Protein AF-A0A015Y7K6-F1 (afdb_monomer_lite)

Structure (mmCIF, N/CA/C/O backbone):
data_AF-A0A015Y7K6-F1
#
_entry.id   AF-A0A015Y7K6-F1
#
loop_
_atom_site.group_PDB
_atom_site.id
_atom_site.type_symbol
_atom_site.label_atom_id
_atom_site.label_alt_id
_atom_site.label_comp_id
_atom_site.label_asym_id
_atom_site.label_entity_id
_atom_site.label_seq_id
_atom_site.pdbx_PDB_ins_code
_atom_site.Cartn_x
_atom_site.Cartn_y
_atom_site.Cartn_z
_atom_site.occupancy
_atom_site.B_iso_or_equiv
_atom_site.auth_seq_id
_atom_site.auth_comp_id
_atom_site.auth_asym_id
_atom_site.auth_atom_id
_atom_site.pdbx_PDB_model_num
ATOM 1 N N . ASN A 1 1 ? -1.422 -25.145 -15.406 1.00 47.41 1 ASN A N 1
ATOM 2 C CA . ASN A 1 1 ? -0.799 -23.963 -14.767 1.00 47.41 1 ASN A CA 1
ATOM 3 C C . ASN A 1 1 ? -1.260 -23.882 -13.322 1.00 47.41 1 ASN A C 1
ATOM 5 O O . ASN A 1 1 ? -2.418 -23.578 -13.097 1.00 47.41 1 ASN A O 1
ATOM 9 N N . CYS A 1 2 ? -0.390 -24.210 -12.364 1.00 59.88 2 CYS A N 1
ATOM 10 C CA . CYS A 1 2 ? -0.716 -24.339 -10.933 1.00 59.88 2 CYS A CA 1
ATOM 11 C C . CYS A 1 2 ? -0.640 -22.994 -10.174 1.00 59.88 2 CYS A C 1
ATOM 13 O O . CYS A 1 2 ? -0.220 -22.936 -9.023 1.00 59.88 2 CYS A O 1
ATOM 15 N N . HIS A 1 3 ? -0.962 -21.888 -10.847 1.00 59.75 3 HIS A N 1
ATOM 16 C CA . HIS A 1 3 ? -0.914 -20.557 -10.246 1.00 59.75 3 HIS A CA 1
ATOM 17 C C . HIS A 1 3 ? -2.332 -20.104 -9.890 1.00 59.75 3 HIS A C 1
ATOM 19 O O . HIS A 1 3 ? -3.236 -20.309 -10.703 1.00 59.75 3 HIS A O 1
ATOM 25 N N . PRO A 1 4 ? -2.538 -19.492 -8.712 1.00 66.88 4 PRO A N 1
ATOM 26 C CA . PRO A 1 4 ? -3.830 -18.932 -8.349 1.00 66.88 4 PRO A CA 1
ATOM 27 C C . PRO A 1 4 ? -4.350 -17.961 -9.414 1.00 66.88 4 PRO A C 1
ATOM 29 O O . PRO A 1 4 ? -3.576 -17.189 -9.984 1.00 66.88 4 PRO A O 1
ATOM 32 N N . SER A 1 5 ? -5.662 -17.974 -9.657 1.00 74.31 5 SER A N 1
ATOM 33 C CA . SER A 1 5 ? -6.328 -17.186 -10.711 1.00 74.31 5 SER A CA 1
ATOM 34 C C . SER A 1 5 ? -6.130 -15.671 -10.588 1.00 74.31 5 SER A C 1
ATOM 36 O O . SER A 1 5 ? -6.309 -14.945 -11.561 1.00 74.31 5 SER A O 1
ATOM 38 N N . TYR A 1 6 ? -5.729 -15.193 -9.410 1.00 66.25 6 TYR A N 1
ATOM 39 C CA . TYR A 1 6 ? -5.467 -13.785 -9.123 1.00 66.25 6 TYR A CA 1
ATOM 40 C C . TYR A 1 6 ? -4.037 -13.326 -9.462 1.00 66.25 6 TYR A C 1
ATOM 42 O O . TYR A 1 6 ? -3.723 -12.146 -9.303 1.00 66.25 6 TYR A O 1
ATOM 50 N N . LEU A 1 7 ? -3.146 -14.219 -9.910 1.00 66.06 7 LEU A N 1
ATOM 51 C CA . LEU A 1 7 ? -1.798 -13.835 -10.331 1.00 66.06 7 LEU A CA 1
ATOM 52 C C . LEU A 1 7 ? -1.785 -13.396 -11.799 1.00 66.06 7 LEU A C 1
ATOM 54 O O . LEU A 1 7 ? -1.998 -14.193 -12.711 1.00 66.06 7 LEU A O 1
ATOM 58 N N . LEU A 1 8 ? -1.464 -12.121 -12.033 1.00 66.12 8 LEU A N 1
ATOM 59 C CA . LEU A 1 8 ? -1.233 -11.594 -13.377 1.00 66.12 8 LEU A CA 1
ATOM 60 C C . LEU A 1 8 ? 0.059 -12.193 -13.966 1.00 66.12 8 LEU A C 1
ATOM 62 O O . LEU A 1 8 ? 1.122 -12.067 -13.346 1.00 66.12 8 LEU A O 1
ATOM 66 N N . PRO A 1 9 ? 0.028 -12.778 -15.177 1.00 66.38 9 PRO A N 1
ATOM 67 C CA . PRO A 1 9 ? 1.216 -13.319 -15.833 1.00 66.38 9 PRO A CA 1
ATOM 68 C C . PRO A 1 9 ? 2.066 -12.179 -16.421 1.00 66.38 9 PRO A C 1
ATOM 70 O O . PRO A 1 9 ? 2.085 -11.936 -17.627 1.00 66.38 9 PRO A O 1
ATOM 73 N N . ILE A 1 10 ? 2.751 -11.430 -15.552 1.00 64.75 10 ILE A N 1
ATOM 74 C CA . ILE A 1 10 ? 3.614 -10.298 -15.942 1.00 64.75 10 ILE A CA 1
ATOM 75 C C . ILE A 1 10 ? 4.879 -10.806 -16.644 1.00 64.75 10 ILE A C 1
ATOM 77 O O . ILE A 1 10 ? 5.363 -10.202 -17.604 1.00 64.75 10 ILE A O 1
ATOM 81 N N . LEU A 1 11 ? 5.398 -11.940 -16.179 1.00 64.25 11 LEU A N 1
ATOM 82 C CA . LEU A 1 11 ? 6.404 -12.708 -16.891 1.00 64.25 11 LEU A CA 1
ATOM 83 C C . LEU A 1 11 ? 5.663 -13.504 -17.962 1.00 64.25 11 LEU A C 1
ATOM 85 O O . LEU A 1 11 ? 5.000 -14.496 -17.670 1.00 64.25 11 LEU A O 1
ATOM 89 N N . GLY A 1 12 ? 5.696 -12.999 -19.196 1.00 60.44 12 GLY A N 1
ATOM 90 C CA . GLY A 1 12 ? 5.118 -13.710 -20.331 1.00 60.44 12 GLY A CA 1
ATOM 91 C C . GLY A 1 12 ? 5.706 -15.117 -20.445 1.00 60.44 12 GLY A C 1
ATOM 92 O O . GLY A 1 12 ? 6.832 -15.363 -20.013 1.00 60.44 12 GLY A O 1
ATOM 93 N N . GLN A 1 13 ? 4.950 -16.029 -21.059 1.00 56.50 13 GLN A N 1
ATOM 94 C CA . GLN A 1 13 ? 5.464 -17.350 -21.418 1.00 56.50 13 GLN A CA 1
ATOM 95 C C . GLN A 1 13 ? 6.800 -17.214 -22.171 1.00 56.50 13 GLN A C 1
ATOM 97 O O . GLN A 1 13 ? 6.971 -16.240 -22.921 1.00 56.50 13 GLN A O 1
ATOM 102 N N . PRO A 1 14 ? 7.746 -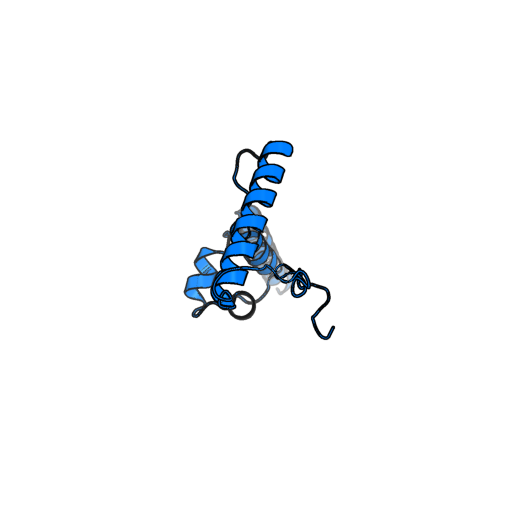18.152 -21.971 1.00 53.28 14 PRO A N 1
ATOM 103 C CA . PRO A 1 14 ? 9.064 -18.089 -22.588 1.00 53.28 14 PRO A CA 1
ATOM 104 C C . PRO A 1 14 ? 8.921 -17.816 -24.085 1.00 53.28 14 PRO A C 1
ATOM 106 O O . PRO A 1 14 ? 8.224 -18.526 -24.811 1.00 53.28 14 PRO A O 1
ATOM 109 N N . ARG A 1 15 ? 9.541 -16.726 -24.547 1.00 56.06 15 ARG A N 1
ATOM 110 C CA . ARG A 1 15 ? 9.480 -16.329 -25.953 1.00 56.06 15 ARG A CA 1
ATOM 111 C C . ARG A 1 15 ? 10.165 -17.413 -26.784 1.00 56.06 15 ARG A C 1
ATOM 113 O O . ARG A 1 15 ? 11.385 -17.501 -26.792 1.00 56.06 15 ARG A O 1
ATOM 120 N N . THR A 1 16 ? 9.390 -18.187 -27.537 1.00 51.03 16 THR A N 1
ATOM 121 C CA . THR A 1 16 ? 9.883 -19.248 -28.438 1.00 51.03 16 THR A CA 1
ATOM 122 C C . THR A 1 16 ? 10.684 -18.724 -29.636 1.00 51.03 16 THR A C 1
ATOM 124 O O . THR A 1 16 ? 11.269 -19.503 -30.386 1.00 51.03 16 THR A O 1
ATOM 127 N N . ARG A 1 17 ? 10.766 -17.400 -29.834 1.00 50.09 17 ARG A N 1
ATOM 128 C CA . ARG A 1 17 ? 11.601 -16.808 -30.885 1.00 50.09 17 ARG A CA 1
ATOM 129 C C . ARG A 1 17 ? 13.068 -16.825 -30.463 1.00 50.09 17 ARG A C 1
ATOM 131 O O . ARG A 1 17 ? 13.504 -15.959 -29.705 1.00 50.09 17 ARG A O 1
ATOM 138 N N . LYS A 1 18 ? 13.826 -17.781 -31.016 1.00 47.88 18 LYS A N 1
ATOM 139 C CA . LYS A 1 18 ? 15.296 -17.799 -31.017 1.00 47.88 18 LYS A CA 1
ATOM 140 C C . LYS A 1 18 ? 15.809 -16.454 -31.534 1.00 47.88 18 LYS A C 1
ATOM 142 O O . LYS A 1 18 ? 15.814 -16.188 -32.734 1.00 47.88 18 LYS A O 1
ATOM 147 N N . ARG A 1 19 ? 16.208 -15.572 -30.619 1.00 54.25 19 ARG A N 1
ATOM 148 C CA . ARG A 1 19 ? 16.899 -14.335 -30.967 1.00 54.25 19 ARG A CA 1
ATOM 149 C C . ARG A 1 19 ? 18.330 -14.736 -31.309 1.00 54.25 19 ARG A C 1
ATOM 151 O O . ARG A 1 19 ? 19.110 -15.065 -30.422 1.00 54.25 19 ARG A O 1
ATOM 158 N N . HIS A 1 20 ? 18.650 -14.799 -32.598 1.00 56.41 20 HIS A N 1
ATOM 159 C CA . HIS A 1 20 ? 20.034 -14.950 -33.028 1.00 56.41 20 HIS A CA 1
ATOM 160 C C . HIS A 1 20 ? 20.805 -13.712 -32.540 1.00 56.41 20 HIS A C 1
ATOM 162 O O . HIS A 1 20 ? 20.410 -12.587 -32.833 1.00 56.41 20 HIS A O 1
ATOM 168 N N . THR A 1 21 ? 21.888 -13.949 -31.794 1.00 54.91 21 THR A N 1
ATOM 169 C CA . THR A 1 21 ? 22.857 -13.006 -31.190 1.00 54.91 21 THR A CA 1
ATOM 170 C C . THR A 1 21 ? 22.695 -12.625 -29.698 1.00 54.91 21 THR A C 1
ATOM 172 O O . THR A 1 21 ? 21.697 -12.059 -29.264 1.00 54.91 21 THR A O 1
ATOM 175 N N . LYS A 1 22 ? 23.807 -12.892 -28.979 1.00 58.47 22 LYS A N 1
ATOM 176 C CA . LYS A 1 22 ? 24.336 -12.368 -27.697 1.00 58.47 22 LYS A CA 1
ATOM 177 C C . LYS A 1 22 ? 23.589 -12.705 -26.389 1.00 58.47 22 LYS A C 1
ATOM 179 O O . LYS A 1 22 ? 22.506 -12.205 -26.140 1.00 58.47 22 LYS A O 1
ATOM 184 N N . LYS A 1 23 ? 24.278 -13.508 -25.554 1.00 69.81 23 LYS A N 1
ATOM 185 C CA . LYS A 1 23 ? 24.110 -13.811 -24.110 1.00 69.81 23 LYS A CA 1
ATOM 186 C C . LYS A 1 23 ? 22.664 -13.830 -23.583 1.00 69.81 23 LYS A C 1
ATOM 188 O O . LYS A 1 23 ? 22.027 -12.790 -23.455 1.00 69.81 23 LYS A O 1
ATOM 193 N N . ALA A 1 24 ? 22.193 -15.015 -23.188 1.00 76.81 24 ALA A N 1
ATOM 194 C CA . ALA A 1 24 ? 20.915 -15.173 -22.496 1.00 76.81 24 ALA A CA 1
ATOM 195 C C . ALA A 1 24 ? 20.842 -14.253 -21.261 1.00 76.81 24 ALA A C 1
ATOM 197 O O . ALA A 1 24 ? 21.807 -14.147 -20.499 1.00 76.81 24 ALA A O 1
ATOM 198 N N . LEU A 1 25 ? 19.711 -13.563 -21.100 1.00 78.12 25 LEU A N 1
ATOM 199 C CA . LEU A 1 25 ? 19.449 -12.721 -19.936 1.00 78.12 25 LEU A CA 1
ATOM 200 C C . LEU A 1 25 ? 19.281 -13.598 -18.694 1.00 78.12 25 LEU A C 1
ATOM 202 O O . LEU A 1 25 ? 18.798 -14.726 -18.777 1.00 78.12 25 LEU A O 1
ATOM 206 N N . THR A 1 26 ? 19.649 -13.074 -17.528 1.00 85.81 26 THR A N 1
ATOM 207 C CA . THR A 1 26 ? 19.296 -13.733 -16.266 1.00 85.81 26 THR A CA 1
ATOM 208 C C . THR A 1 26 ? 17.793 -13.566 -15.993 1.00 85.81 26 THR A C 1
ATOM 210 O O . THR A 1 26 ? 17.209 -12.563 -16.421 1.00 85.81 26 THR A O 1
ATOM 213 N N . PRO A 1 27 ? 17.152 -14.465 -15.221 1.00 82.25 27 PRO A N 1
ATOM 214 C CA . PRO A 1 27 ? 15.737 -14.322 -14.856 1.00 82.25 27 PRO A CA 1
ATOM 215 C C . PRO A 1 27 ? 15.399 -12.957 -14.235 1.00 82.25 27 PRO A C 1
ATOM 217 O O . PRO A 1 27 ? 14.361 -12.361 -14.520 1.00 82.25 27 PRO A O 1
ATOM 220 N N . TYR A 1 28 ? 16.320 -12.403 -13.439 1.00 82.25 28 TYR A N 1
ATOM 221 C CA . TYR A 1 28 ? 16.180 -11.064 -12.870 1.00 82.25 28 TYR A CA 1
ATOM 222 C C . TYR A 1 28 ? 16.140 -9.968 -13.947 1.00 82.25 28 TYR A C 1
ATOM 224 O O . TYR A 1 28 ? 15.320 -9.052 -13.875 1.00 82.25 28 TYR A O 1
ATOM 232 N N . GLN A 1 29 ? 16.986 -10.057 -14.975 1.00 84.88 29 GLN A N 1
ATOM 233 C CA . GLN A 1 29 ? 17.001 -9.091 -16.077 1.00 84.88 29 GLN A CA 1
ATOM 234 C C . GLN A 1 29 ? 15.731 -9.173 -16.934 1.00 84.88 29 GLN A C 1
ATOM 236 O O . GLN A 1 29 ? 15.206 -8.135 -17.351 1.00 84.88 29 GLN A O 1
ATOM 241 N N . GLU A 1 30 ? 15.214 -10.380 -17.171 1.00 83.31 30 GLU A N 1
ATOM 242 C CA . GLU A 1 30 ? 13.938 -10.583 -17.866 1.00 83.31 30 GLU A CA 1
ATOM 243 C C . GLU A 1 30 ? 12.773 -9.968 -17.086 1.00 83.31 30 GLU A C 1
ATOM 245 O O . GLU A 1 30 ? 11.980 -9.211 -17.656 1.00 83.31 30 GLU A O 1
ATOM 250 N N . TYR A 1 31 ? 12.729 -10.197 -15.770 1.00 84.56 31 TYR A N 1
ATOM 251 C CA . TYR A 1 31 ? 11.763 -9.562 -14.876 1.00 84.56 31 TYR A CA 1
ATOM 252 C C . TYR A 1 31 ? 11.840 -8.035 -14.930 1.00 84.56 31 TYR A C 1
ATOM 254 O O . TYR A 1 31 ? 10.828 -7.373 -15.160 1.00 84.56 31 TYR A O 1
ATOM 262 N N . GLN A 1 32 ? 13.037 -7.458 -14.806 1.00 87.56 32 GLN A N 1
ATOM 263 C CA . GLN A 1 32 ? 13.232 -6.006 -14.879 1.00 87.56 32 GLN A CA 1
ATOM 264 C C . GLN A 1 32 ? 12.793 -5.428 -16.233 1.00 87.56 32 GLN A C 1
ATOM 266 O O . GLN A 1 32 ? 12.277 -4.310 -16.317 1.00 87.56 32 GLN A O 1
ATOM 271 N N . TYR A 1 33 ? 12.985 -6.166 -17.328 1.00 86.00 33 TYR A N 1
ATOM 272 C CA . TYR A 1 33 ? 12.493 -5.759 -18.642 1.00 86.00 33 TYR A CA 1
ATOM 273 C C . TYR A 1 33 ? 10.960 -5.800 -18.723 1.00 86.00 33 TYR A C 1
ATOM 275 O O . TYR A 1 33 ? 10.345 -4.826 -19.172 1.00 86.00 33 TYR A O 1
ATOM 283 N N . ALA A 1 34 ? 10.339 -6.884 -18.256 1.00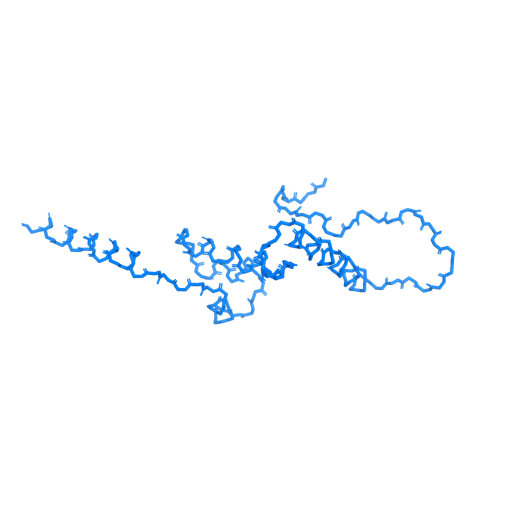 87.31 34 ALA A N 1
ATOM 284 C CA . ALA A 1 34 ? 8.885 -7.026 -18.214 1.00 87.31 34 ALA A CA 1
ATOM 285 C C . ALA A 1 34 ? 8.232 -5.937 -17.347 1.00 87.31 34 ALA A C 1
ATOM 287 O O . ALA A 1 34 ? 7.312 -5.258 -17.806 1.00 87.31 34 ALA A O 1
ATOM 288 N N . LEU A 1 35 ? 8.774 -5.694 -16.151 1.00 89.38 35 LEU A N 1
ATOM 289 C CA . LEU A 1 35 ? 8.312 -4.669 -15.217 1.00 89.38 35 LEU A CA 1
ATOM 290 C C . LEU A 1 35 ? 8.372 -3.262 -15.825 1.00 89.38 35 LEU A C 1
ATOM 292 O O . LEU A 1 35 ? 7.400 -2.511 -15.749 1.00 89.38 35 LEU A O 1
ATOM 296 N N . ARG A 1 36 ? 9.484 -2.903 -16.482 1.00 90.88 36 ARG A N 1
ATOM 297 C CA . ARG A 1 36 ? 9.611 -1.603 -17.164 1.00 90.88 36 ARG A CA 1
ATOM 298 C C . ARG A 1 36 ? 8.570 -1.434 -18.263 1.00 90.88 36 ARG A C 1
ATOM 300 O O . ARG A 1 36 ? 8.003 -0.354 -18.411 1.00 90.88 36 ARG A O 1
ATOM 307 N N . ASN A 1 37 ? 8.305 -2.485 -19.033 1.00 90.25 37 ASN A N 1
ATOM 308 C CA . ASN A 1 37 ? 7.291 -2.434 -20.082 1.00 90.25 37 ASN A CA 1
ATOM 309 C C . ASN A 1 37 ? 5.874 -2.332 -19.516 1.00 90.25 37 ASN A C 1
ATOM 311 O O . ASN A 1 37 ? 5.072 -1.578 -20.063 1.00 90.25 37 ASN A O 1
ATOM 315 N N . LEU A 1 38 ? 5.579 -3.039 -18.422 1.00 90.69 38 LEU A N 1
ATOM 316 C CA . LEU A 1 38 ? 4.314 -2.907 -17.704 1.00 90.69 38 LEU A CA 1
ATOM 317 C C . LEU A 1 38 ? 4.113 -1.465 -17.223 1.00 90.69 38 LEU A C 1
ATOM 319 O O . LEU A 1 38 ? 3.104 -0.854 -17.556 1.00 90.69 38 LEU A O 1
ATOM 323 N N . ASN A 1 39 ? 5.100 -0.889 -16.533 1.00 93.94 39 ASN A N 1
ATOM 324 C CA . ASN A 1 39 ? 5.009 0.480 -16.021 1.00 93.94 39 ASN A CA 1
ATOM 325 C C . ASN A 1 39 ? 4.850 1.519 -17.141 1.00 93.94 39 ASN A C 1
ATOM 327 O O . ASN A 1 39 ? 4.062 2.444 -16.999 1.00 93.94 39 ASN A O 1
ATOM 331 N N . ARG A 1 40 ? 5.513 1.343 -18.293 1.00 93.94 40 ARG A N 1
ATOM 332 C CA . ARG A 1 40 ? 5.297 2.218 -19.464 1.00 93.94 40 ARG A CA 1
ATOM 333 C C . ARG A 1 40 ? 3.873 2.146 -20.008 1.00 93.94 40 ARG A C 1
ATOM 335 O O . ARG A 1 40 ? 3.357 3.149 -20.484 1.00 93.94 40 ARG A O 1
ATOM 342 N N . ARG A 1 41 ? 3.257 0.961 -19.998 1.00 93.50 41 ARG A N 1
ATOM 343 C CA . ARG A 1 41 ? 1.866 0.788 -20.441 1.00 93.50 41 ARG A CA 1
ATOM 344 C C . ARG A 1 41 ? 0.895 1.413 -19.445 1.00 93.50 41 ARG A C 1
ATOM 346 O O . ARG A 1 41 ? -0.022 2.096 -19.872 1.00 93.50 41 ARG A O 1
ATOM 353 N N . LEU A 1 42 ? 1.131 1.221 -18.148 1.00 94.12 42 LEU A N 1
ATOM 354 C CA . LEU A 1 42 ? 0.344 1.847 -17.086 1.00 94.12 42 LEU A CA 1
ATOM 355 C C . LEU A 1 42 ? 0.410 3.376 -17.151 1.00 94.12 42 LEU A C 1
ATOM 357 O O . LEU A 1 42 ? -0.625 4.027 -17.066 1.00 94.12 42 LEU A O 1
ATOM 361 N N . GLU A 1 43 ? 1.589 3.947 -17.396 1.00 95.38 43 GLU A N 1
ATOM 362 C CA . GLU A 1 43 ? 1.735 5.395 -17.577 1.00 95.38 43 GLU A CA 1
ATOM 363 C C . GLU A 1 43 ? 0.865 5.917 -18.731 1.00 95.38 43 GLU A C 1
ATOM 365 O O . GLU A 1 43 ? 0.175 6.918 -18.570 1.00 95.38 43 GLU A O 1
ATOM 370 N N . ARG A 1 44 ? 0.834 5.209 -19.872 1.00 95.94 44 ARG A N 1
ATOM 371 C CA . ARG A 1 44 ? -0.037 5.573 -21.005 1.00 95.94 44 ARG A CA 1
ATOM 372 C C . ARG A 1 44 ? -1.508 5.557 -20.612 1.00 95.94 44 ARG A C 1
ATOM 374 O O . ARG A 1 44 ? -2.191 6.539 -20.852 1.00 95.94 44 ARG A O 1
ATOM 381 N N . VAL A 1 45 ? -1.955 4.505 -19.923 1.00 95.62 45 VAL A N 1
ATOM 382 C CA . VAL A 1 45 ? -3.332 4.424 -19.407 1.00 95.62 45 VAL A CA 1
ATOM 383 C C . VAL A 1 45 ? -3.656 5.622 -18.513 1.00 95.62 45 VAL A C 1
ATOM 385 O O . VAL A 1 45 ? -4.741 6.185 -18.611 1.00 95.62 45 VAL A O 1
ATOM 388 N N . SER A 1 46 ? -2.715 6.044 -17.666 1.00 96.44 46 SER A N 1
ATOM 389 C CA . SER A 1 46 ? -2.916 7.209 -16.802 1.00 96.44 46 SER A CA 1
ATOM 390 C C . SER A 1 46 ? -3.128 8.509 -17.584 1.00 96.44 46 SER A C 1
ATOM 392 O O . SER A 1 46 ? -3.983 9.321 -17.225 1.00 96.44 46 SER A O 1
ATOM 394 N N . VAL A 1 47 ? -2.357 8.693 -18.661 1.00 96.50 47 VAL A N 1
ATOM 395 C CA . VAL A 1 47 ? -2.470 9.843 -19.570 1.00 96.50 47 VAL A CA 1
ATOM 396 C C . VAL A 1 47 ? -3.792 9.799 -20.331 1.00 96.50 47 VAL A C 1
ATOM 398 O O . VAL A 1 47 ? -4.513 10.796 -20.345 1.00 96.50 47 VAL A O 1
ATOM 401 N N . ASP A 1 48 ? -4.135 8.644 -20.899 1.00 97.25 48 ASP A N 1
ATOM 402 C CA . ASP A 1 48 ? -5.355 8.450 -21.689 1.00 97.25 48 ASP A CA 1
ATOM 403 C C . ASP A 1 48 ? -6.613 8.734 -20.850 1.00 97.25 48 ASP A C 1
ATOM 405 O O . ASP A 1 48 ? -7.554 9.372 -21.321 1.00 97.25 48 ASP A O 1
ATOM 409 N N . LEU A 1 49 ? -6.599 8.328 -19.576 1.00 96.94 49 LEU A N 1
ATOM 410 C CA . LEU A 1 49 ? -7.685 8.559 -18.618 1.00 96.94 49 LEU A CA 1
ATOM 411 C C . LEU A 1 49 ? -7.600 9.908 -17.884 1.00 96.94 49 LEU A C 1
ATOM 413 O O . LEU A 1 49 ? -8.466 10.203 -17.063 1.00 96.94 49 LEU A O 1
ATOM 417 N N . ARG A 1 50 ? -6.578 10.731 -18.157 1.00 96.19 50 ARG A N 1
ATOM 418 C CA . ARG A 1 50 ? -6.367 12.058 -17.545 1.00 96.19 50 ARG A CA 1
ATOM 419 C C . ARG A 1 50 ? -6.399 12.050 -16.011 1.00 96.19 50 ARG A C 1
ATOM 421 O O . ARG A 1 50 ? -6.931 12.966 -15.390 1.00 96.19 50 ARG A O 1
ATOM 428 N N . LEU A 1 51 ? -5.789 11.043 -15.385 1.00 93.06 51 LEU A N 1
ATOM 429 C CA . LEU A 1 51 ? -5.858 10.858 -13.927 1.00 93.06 51 LEU A CA 1
ATOM 430 C C . LEU A 1 51 ? -5.048 11.886 -13.116 1.00 93.06 51 LEU A C 1
ATOM 432 O O . LEU A 1 51 ? -5.132 11.898 -11.892 1.00 93.06 51 LEU A O 1
ATOM 436 N N . GLY A 1 52 ? -4.215 12.709 -13.762 1.00 91.25 52 GLY A N 1
ATOM 437 C CA . GLY A 1 52 ? -3.380 13.717 -13.091 1.00 91.25 52 GLY A CA 1
ATOM 438 C C . GLY A 1 52 ? -2.215 13.150 -12.264 1.00 91.25 52 GLY A C 1
ATOM 439 O O . GLY A 1 52 ? -1.454 13.911 -11.677 1.00 91.25 52 GLY A O 1
ATOM 440 N N . GLY A 1 53 ? -2.043 11.825 -12.238 1.00 89.31 53 GLY A N 1
ATOM 441 C CA . GLY A 1 53 ? -0.957 11.125 -11.550 1.00 89.31 53 GLY A CA 1
ATOM 442 C C . GLY A 1 53 ? -0.317 10.046 -12.421 1.00 89.31 53 GLY A C 1
ATOM 443 O O . GLY A 1 53 ? -0.749 9.804 -13.545 1.00 89.31 53 GLY A O 1
ATOM 444 N N . ARG A 1 54 ? 0.721 9.378 -11.911 1.00 91.69 54 ARG A N 1
ATOM 445 C CA . ARG A 1 54 ? 1.372 8.250 -12.596 1.00 91.69 54 ARG A CA 1
ATOM 446 C C . ARG A 1 54 ? 0.815 6.916 -12.116 1.00 91.69 54 ARG A C 1
ATOM 448 O O . ARG A 1 54 ? 0.728 6.679 -10.909 1.00 91.69 54 ARG A O 1
ATOM 455 N N . LEU A 1 55 ? 0.511 6.018 -13.050 1.00 94.81 55 LEU A N 1
ATOM 456 C CA . LEU A 1 55 ? 0.182 4.630 -12.730 1.00 94.81 55 LEU A CA 1
ATOM 457 C C . LEU A 1 55 ? 1.411 3.743 -12.911 1.00 94.81 55 LEU A C 1
ATOM 459 O O . LEU A 1 55 ? 2.102 3.776 -13.927 1.00 94.81 55 LEU A O 1
ATOM 463 N N . SER A 1 56 ? 1.659 2.895 -11.921 1.00 94.25 56 SER A N 1
ATOM 464 C CA . SER A 1 56 ? 2.717 1.891 -11.962 1.00 94.25 56 SER A CA 1
ATOM 465 C C . SER A 1 56 ? 2.307 0.645 -11.183 1.00 94.25 56 SER A C 1
ATOM 467 O O . SER A 1 56 ? 1.297 0.634 -10.473 1.00 94.25 56 SER A O 1
ATOM 469 N N . SER A 1 57 ? 3.124 -0.404 -11.255 1.00 91.25 57 SER A N 1
ATOM 470 C CA . SER A 1 57 ? 2.979 -1.568 -10.377 1.00 91.25 57 SER A CA 1
ATOM 471 C C . SER A 1 57 ? 3.042 -1.201 -8.889 1.00 91.25 57 SER A C 1
ATOM 473 O O . SER A 1 57 ? 2.450 -1.891 -8.061 1.00 91.25 57 SER A O 1
ATOM 475 N N . TYR A 1 58 ? 3.715 -0.099 -8.540 1.00 90.31 58 TYR A N 1
ATOM 476 C CA . TYR A 1 58 ? 3.766 0.410 -7.174 1.00 90.31 58 TYR A CA 1
ATOM 477 C C . TYR A 1 58 ? 2.424 1.012 -6.744 1.00 90.31 58 TYR A C 1
ATOM 479 O O . TYR A 1 58 ? 1.992 0.774 -5.621 1.00 90.31 58 TYR A O 1
ATOM 487 N N . THR A 1 59 ? 1.719 1.699 -7.650 1.00 91.88 59 THR A N 1
ATOM 488 C CA . THR A 1 59 ? 0.357 2.197 -7.403 1.00 91.88 59 THR A CA 1
ATOM 489 C C . THR A 1 59 ? -0.574 1.039 -7.055 1.00 91.88 59 THR A C 1
ATOM 491 O O . THR A 1 59 ? -1.212 1.068 -6.011 1.00 91.88 59 THR A O 1
ATOM 494 N N . ALA A 1 60 ? -0.571 -0.028 -7.862 1.00 90.44 60 ALA A N 1
ATOM 495 C CA . ALA A 1 60 ? -1.380 -1.219 -7.595 1.00 90.44 60 ALA A CA 1
ATOM 496 C C . ALA A 1 60 ? -1.032 -1.879 -6.248 1.00 90.44 60 ALA A C 1
ATOM 498 O O . ALA A 1 60 ? -1.934 -2.274 -5.510 1.00 90.44 60 ALA A O 1
ATOM 499 N N . ARG A 1 61 ? 0.263 -1.955 -5.896 1.00 90.75 61 ARG A N 1
ATOM 500 C CA . ARG A 1 61 ? 0.719 -2.463 -4.591 1.00 90.75 61 ARG A CA 1
ATOM 501 C C . ARG A 1 61 ? 0.147 -1.643 -3.429 1.00 90.75 61 ARG A C 1
ATOM 503 O O . ARG A 1 61 ? -0.382 -2.226 -2.487 1.00 90.75 61 ARG A O 1
ATOM 510 N N . HIS A 1 62 ? 0.242 -0.314 -3.502 1.00 90.62 62 HIS A N 1
ATOM 511 C CA . HIS A 1 62 ? -0.310 0.597 -2.489 1.00 90.62 62 HIS A CA 1
ATOM 512 C C . HIS A 1 62 ? -1.829 0.484 -2.381 1.00 90.62 62 HIS A C 1
ATOM 514 O O . HIS A 1 62 ? -2.362 0.352 -1.281 1.00 90.62 62 HIS A O 1
ATOM 520 N N . THR A 1 63 ? -2.524 0.459 -3.519 1.00 90.94 63 THR A N 1
ATOM 521 C CA . THR A 1 63 ? -3.979 0.290 -3.567 1.00 90.94 63 THR A CA 1
ATOM 522 C C . THR A 1 63 ? -4.411 -1.019 -2.913 1.00 90.94 63 THR A C 1
ATOM 524 O O . THR A 1 63 ? -5.318 -1.001 -2.087 1.00 90.94 63 THR A O 1
ATOM 527 N N . TRP A 1 64 ? -3.747 -2.138 -3.215 1.00 93.31 64 TRP A N 1
ATOM 528 C CA . TRP A 1 64 ? -4.061 -3.426 -2.591 1.00 93.31 64 TRP A CA 1
ATOM 529 C C . TRP A 1 64 ? -3.860 -3.395 -1.071 1.00 93.31 64 TRP A C 1
ATOM 531 O O . TRP A 1 64 ? -4.748 -3.819 -0.336 1.00 93.31 64 TRP A O 1
ATOM 541 N N . ALA A 1 65 ? -2.736 -2.844 -0.596 1.00 92.31 65 ALA A N 1
ATOM 542 C CA . ALA A 1 65 ? -2.438 -2.748 0.834 1.00 92.31 65 ALA A CA 1
ATOM 543 C C . ALA A 1 65 ? -3.477 -1.899 1.581 1.00 92.31 65 ALA A C 1
ATOM 545 O O . ALA A 1 65 ? -3.996 -2.314 2.615 1.00 92.31 65 ALA A O 1
ATOM 546 N N . THR A 1 66 ? -3.821 -0.740 1.013 1.00 90.00 66 THR A N 1
ATOM 547 C CA . THR A 1 66 ? -4.839 0.160 1.564 1.00 90.00 66 THR A CA 1
ATOM 548 C C . THR A 1 66 ? -6.211 -0.514 1.591 1.00 90.00 66 THR A C 1
ATOM 550 O O . THR A 1 66 ? -6.859 -0.522 2.632 1.00 90.00 66 THR A O 1
ATOM 553 N N . ILE A 1 67 ? -6.650 -1.135 0.489 1.00 91.62 67 ILE A N 1
ATOM 554 C CA . ILE A 1 67 ? -7.946 -1.829 0.444 1.00 91.62 67 ILE A CA 1
ATOM 555 C C . ILE A 1 67 ? -7.991 -2.958 1.476 1.00 91.62 67 ILE A C 1
ATOM 557 O O . ILE A 1 67 ? -8.955 -3.033 2.229 1.00 91.62 67 ILE A O 1
ATOM 561 N N . ALA A 1 68 ? -6.956 -3.800 1.556 1.00 92.44 68 ALA A N 1
ATOM 562 C CA . ALA A 1 68 ? -6.907 -4.889 2.532 1.00 92.44 68 ALA A CA 1
ATOM 563 C C . ALA A 1 68 ? -7.019 -4.365 3.973 1.00 92.44 68 ALA A C 1
ATOM 565 O O . ALA A 1 68 ? -7.759 -4.923 4.782 1.00 92.44 68 ALA A O 1
ATOM 566 N N . PHE A 1 69 ? -6.346 -3.255 4.279 1.00 91.81 69 PHE A N 1
ATOM 567 C CA . PHE A 1 69 ? -6.420 -2.623 5.593 1.00 91.81 69 PHE A CA 1
ATOM 568 C C . PHE A 1 69 ? -7.814 -2.070 5.916 1.00 91.81 69 PHE A C 1
ATOM 570 O O . PHE A 1 69 ? -8.324 -2.317 7.005 1.00 91.81 69 PHE A O 1
ATOM 577 N N . HIS A 1 70 ? -8.476 -1.412 4.959 1.00 88.25 70 HIS A N 1
ATOM 578 C CA . HIS A 1 70 ? -9.867 -0.963 5.122 1.00 88.25 70 HIS A CA 1
ATOM 579 C C . HIS A 1 70 ? -10.887 -2.113 5.162 1.00 88.25 70 HIS A C 1
ATOM 581 O O . HIS A 1 70 ? -12.007 -1.916 5.619 1.00 88.25 70 HIS A O 1
ATOM 587 N N . GLN A 1 71 ? -10.519 -3.313 4.707 1.00 90.06 71 GLN A N 1
ATOM 588 C CA . GLN A 1 71 ? -11.290 -4.548 4.904 1.00 90.06 71 GLN A CA 1
ATOM 589 C C . GLN A 1 71 ? -10.940 -5.246 6.229 1.00 90.06 71 GLN A C 1
ATOM 591 O O . GLN A 1 71 ? -11.151 -6.447 6.365 1.00 90.06 71 GLN A O 1
ATOM 596 N N . GLU A 1 72 ? -10.349 -4.516 7.181 1.00 89.12 72 GLU A N 1
ATOM 597 C CA . GLU A 1 72 ? -9.984 -5.005 8.517 1.00 89.12 72 GLU A CA 1
ATOM 598 C C . GLU A 1 72 ? -9.031 -6.222 8.479 1.00 89.12 72 GLU A C 1
ATOM 600 O O . GLU A 1 72 ? -8.933 -7.000 9.429 1.00 89.12 72 GLU A O 1
ATOM 605 N N . THR A 1 73 ? -8.277 -6.394 7.382 1.00 92.81 73 THR A N 1
ATOM 606 C CA . THR A 1 73 ? -7.299 -7.484 7.268 1.00 92.81 73 THR A CA 1
ATOM 607 C C . THR A 1 73 ? -6.128 -7.225 8.221 1.00 92.81 73 THR A C 1
ATOM 609 O O . THR A 1 73 ? -5.542 -6.139 8.179 1.00 92.81 73 THR A O 1
ATOM 612 N N . PRO A 1 74 ? -5.698 -8.213 9.034 1.00 94.12 74 PRO A N 1
ATOM 613 C CA . PRO A 1 74 ? -4.578 -8.026 9.949 1.00 94.12 74 PRO A CA 1
ATOM 614 C C . PRO A 1 74 ? -3.305 -7.579 9.223 1.00 94.12 74 PRO A C 1
ATOM 616 O O . PRO A 1 74 ? -2.887 -8.200 8.242 1.00 94.12 74 PRO A O 1
ATOM 619 N N . VAL A 1 75 ? -2.623 -6.555 9.746 1.00 92.38 75 VAL A N 1
ATOM 620 C CA . VAL A 1 75 ? -1.427 -5.976 9.100 1.00 92.38 75 VAL A CA 1
ATOM 621 C C . VAL A 1 75 ? -0.327 -7.022 8.877 1.00 92.38 75 VAL A C 1
ATOM 623 O O . VAL A 1 75 ? 0.359 -6.992 7.858 1.00 92.38 75 VAL A O 1
ATOM 626 N N . GLY A 1 76 ? -0.200 -8.017 9.761 1.00 93.25 76 GLY A N 1
ATOM 627 C CA . GLY A 1 76 ? 0.728 -9.139 9.572 1.00 93.25 76 GLY A CA 1
ATOM 628 C C . GLY A 1 76 ? 0.412 -10.014 8.347 1.00 93.25 76 GLY A C 1
ATOM 629 O O . GLY A 1 76 ? 1.328 -10.531 7.704 1.00 93.25 76 GLY A O 1
ATOM 630 N N . VAL A 1 77 ? -0.864 -10.162 7.979 1.00 94.25 77 VAL A N 1
ATOM 631 C CA . VAL A 1 77 ? -1.284 -10.862 6.751 1.00 94.25 77 VAL A CA 1
ATOM 632 C C . VAL A 1 77 ? -0.944 -10.018 5.526 1.00 94.25 77 VAL A C 1
ATOM 634 O O . VAL A 1 77 ? -0.336 -10.535 4.590 1.00 94.25 77 VAL A O 1
ATOM 637 N N . ILE A 1 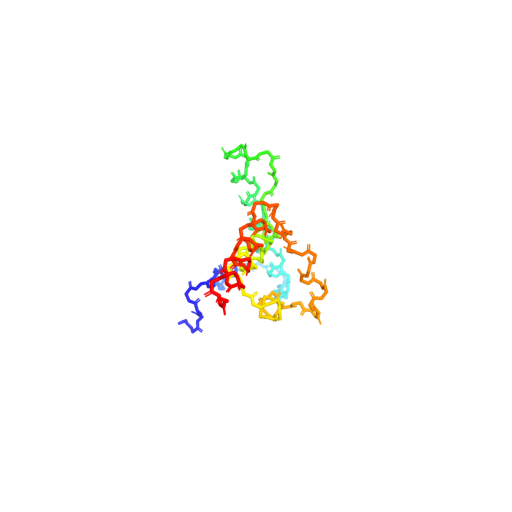78 ? -1.243 -8.716 5.567 1.00 94.00 78 ILE A N 1
ATOM 638 C CA . ILE A 1 78 ? -0.893 -7.765 4.499 1.00 94.00 78 ILE A CA 1
ATOM 639 C C . ILE A 1 78 ? 0.627 -7.765 4.272 1.00 94.00 78 ILE A C 1
ATOM 641 O O . ILE A 1 78 ? 1.088 -7.919 3.143 1.00 94.00 78 ILE A O 1
ATOM 645 N N . SER A 1 79 ? 1.416 -7.693 5.348 1.00 93.19 79 SER A N 1
ATOM 646 C CA . SER A 1 79 ? 2.882 -7.703 5.303 1.00 93.19 79 SER A CA 1
ATOM 647 C C . SER A 1 79 ? 3.438 -8.957 4.635 1.00 93.19 79 SER A C 1
ATOM 649 O O . SER A 1 79 ? 4.320 -8.858 3.779 1.00 93.19 79 SER A O 1
ATOM 651 N N . ARG A 1 80 ? 2.906 -10.136 4.985 1.00 92.62 80 ARG A N 1
ATOM 652 C CA . ARG A 1 80 ? 3.295 -11.399 4.341 1.00 92.62 80 ARG A CA 1
ATOM 653 C C . ARG A 1 80 ? 2.871 -11.446 2.875 1.00 92.62 80 ARG A C 1
ATOM 655 O O . ARG A 1 80 ? 3.667 -11.870 2.044 1.00 92.62 80 ARG A O 1
ATOM 662 N N . GLY A 1 81 ? 1.670 -10.967 2.545 1.00 90.50 81 GLY A N 1
ATOM 663 C CA . GLY A 1 81 ? 1.177 -10.898 1.165 1.00 90.50 81 GLY A CA 1
ATOM 664 C C . GLY A 1 81 ? 2.025 -10.001 0.257 1.00 90.50 81 GLY A C 1
ATOM 665 O O . GLY A 1 81 ? 2.210 -10.311 -0.918 1.00 90.50 81 GLY A O 1
ATOM 666 N N . LEU A 1 82 ? 2.597 -8.925 0.804 1.00 90.88 82 LEU A N 1
ATOM 667 C CA . LEU A 1 82 ? 3.492 -8.016 0.079 1.00 90.88 82 LEU A CA 1
ATOM 668 C C . LEU A 1 82 ? 4.955 -8.480 0.041 1.00 90.88 82 LEU A C 1
ATOM 670 O O . LEU A 1 82 ? 5.747 -7.911 -0.713 1.00 90.88 82 LEU A O 1
ATOM 674 N N . GLY A 1 83 ? 5.318 -9.489 0.838 1.00 90.50 83 GLY A N 1
ATOM 675 C CA . GLY A 1 83 ? 6.700 -9.943 0.991 1.00 90.50 83 GLY A CA 1
ATOM 676 C C . GLY A 1 83 ? 7.587 -8.939 1.734 1.00 90.50 83 GLY A C 1
ATOM 677 O O . GLY A 1 83 ? 8.787 -8.870 1.474 1.00 90.50 83 GLY A O 1
ATOM 678 N N . HIS A 1 84 ? 7.014 -8.124 2.623 1.00 93.44 84 HIS A N 1
ATOM 679 C CA . HIS A 1 84 ? 7.781 -7.175 3.427 1.00 93.44 84 HIS A CA 1
ATOM 680 C C . HIS A 1 84 ? 8.497 -7.876 4.584 1.00 93.44 84 HIS A C 1
ATOM 682 O O . HIS A 1 84 ? 7.930 -8.738 5.255 1.00 93.44 84 HIS A O 1
ATOM 688 N N . SER A 1 85 ? 9.733 -7.452 4.853 1.00 88.94 85 SER A N 1
ATOM 689 C CA . SER A 1 85 ? 10.571 -7.984 5.934 1.00 88.94 85 SER A CA 1
ATOM 690 C C . SER A 1 85 ? 10.091 -7.596 7.335 1.00 88.94 85 SER A C 1
ATOM 692 O O . SER A 1 85 ? 10.501 -8.214 8.312 1.00 88.94 85 SER A O 1
ATOM 694 N N . SER A 1 86 ? 9.229 -6.580 7.453 1.00 88.94 86 SER A N 1
ATOM 695 C CA . SER A 1 86 ? 8.607 -6.200 8.720 1.00 88.94 86 SER A CA 1
ATOM 696 C C . SER A 1 86 ? 7.234 -5.557 8.527 1.00 88.94 86 SER A C 1
ATOM 698 O O . SER A 1 86 ? 6.946 -4.934 7.501 1.00 88.94 86 SER A O 1
ATOM 700 N N . VAL A 1 87 ? 6.412 -5.649 9.575 1.00 88.25 87 VAL A N 1
ATOM 701 C CA . VAL A 1 87 ? 5.118 -4.956 9.683 1.00 88.25 87 VAL A CA 1
ATOM 702 C C . VAL A 1 87 ? 5.295 -3.443 9.540 1.00 88.25 87 VAL A C 1
ATOM 704 O O . VAL A 1 87 ? 4.521 -2.809 8.833 1.00 88.25 87 VAL A O 1
ATOM 707 N N 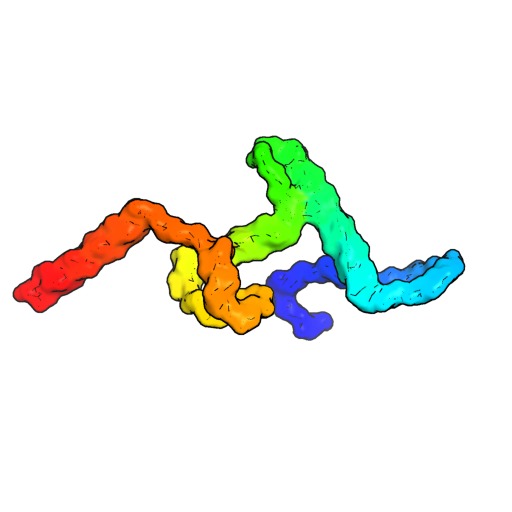. LYS A 1 88 ? 6.377 -2.887 10.097 1.00 87.12 88 LYS A N 1
ATOM 708 C CA . LYS A 1 88 ? 6.684 -1.453 10.031 1.00 87.12 88 LYS A CA 1
ATOM 709 C C . LYS A 1 88 ? 6.859 -0.933 8.603 1.00 87.12 88 LYS A C 1
ATOM 711 O O . LYS A 1 88 ? 6.447 0.178 8.295 1.00 87.12 88 LYS A O 1
ATOM 716 N N . VAL A 1 89 ? 7.422 -1.740 7.697 1.00 86.31 89 VAL A N 1
ATOM 717 C CA . VAL A 1 89 ? 7.467 -1.380 6.268 1.00 86.31 89 VAL A CA 1
ATOM 718 C C . VAL A 1 89 ? 6.049 -1.304 5.709 1.00 86.31 89 VAL A C 1
ATOM 720 O O . VAL A 1 89 ? 5.732 -0.362 4.995 1.00 86.31 89 VAL A O 1
ATOM 723 N N . THR A 1 90 ? 5.185 -2.253 6.064 1.00 88.69 90 THR A N 1
ATOM 724 C CA . THR A 1 90 ? 3.787 -2.299 5.610 1.00 88.69 90 THR A CA 1
ATOM 725 C C . THR A 1 90 ? 2.977 -1.102 6.086 1.00 88.69 90 THR A C 1
ATOM 727 O O . THR A 1 90 ? 2.208 -0.579 5.291 1.00 88.69 90 THR A O 1
ATOM 730 N N . GLU A 1 91 ? 3.194 -0.611 7.307 1.00 86.69 91 GLU A N 1
ATOM 731 C CA . GLU A 1 91 ? 2.529 0.594 7.835 1.00 86.69 91 GLU A CA 1
ATOM 732 C C . GLU A 1 91 ? 2.711 1.818 6.924 1.00 86.69 91 GLU A C 1
ATOM 734 O O . GLU A 1 91 ? 1.786 2.606 6.766 1.00 86.69 91 GLU A O 1
ATOM 739 N N . THR A 1 92 ? 3.848 1.933 6.226 1.00 84.50 92 THR A N 1
ATOM 740 C CA . THR A 1 92 ? 4.090 3.028 5.263 1.00 84.50 92 THR A CA 1
ATOM 741 C C . THR A 1 92 ? 3.229 2.952 3.993 1.00 84.50 92 THR A C 1
ATOM 743 O O . THR A 1 92 ? 3.161 3.918 3.236 1.00 84.50 92 THR A O 1
ATOM 746 N N . TYR A 1 93 ? 2.575 1.813 3.747 1.00 78.50 93 TYR A N 1
ATOM 747 C CA . TYR A 1 93 ? 1.657 1.586 2.624 1.00 78.50 93 TYR A CA 1
ATOM 748 C C . TYR A 1 93 ? 0.188 1.747 3.025 1.00 78.50 93 TYR A C 1
ATOM 750 O O . TYR A 1 93 ? -0.695 1.663 2.166 1.00 78.50 93 TYR A O 1
ATOM 758 N N . LEU A 1 94 ? -0.094 1.921 4.318 1.00 86.19 94 LEU A N 1
ATOM 759 C CA . LEU A 1 94 ? -1.454 2.000 4.824 1.00 86.19 94 LEU A CA 1
ATOM 760 C C . LEU A 1 94 ? -1.889 3.456 4.860 1.00 86.19 94 LEU A C 1
ATOM 762 O O . LEU A 1 94 ? -1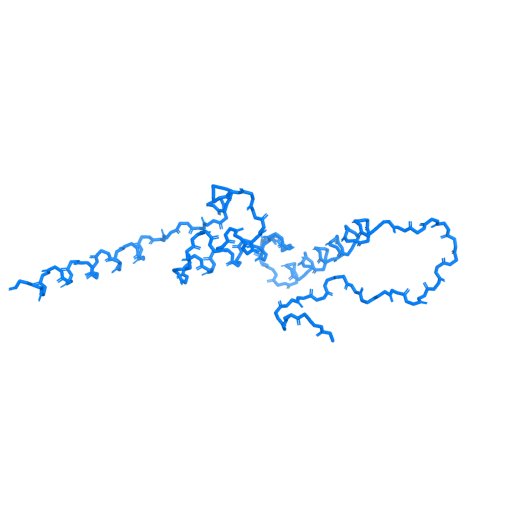.327 4.274 5.588 1.00 86.19 94 LEU A O 1
ATOM 766 N N . LYS A 1 95 ? -2.921 3.785 4.084 1.00 82.94 95 LYS A N 1
ATOM 767 C CA . LYS A 1 95 ? -3.611 5.053 4.279 1.00 82.94 95 LYS A CA 1
ATOM 768 C C . LYS A 1 95 ? -4.338 4.995 5.631 1.00 82.94 95 LYS A C 1
ATOM 770 O O . LYS A 1 95 ? -5.083 4.039 5.854 1.00 82.94 95 LYS A O 1
ATOM 775 N N . PRO A 1 96 ? -4.141 5.976 6.528 1.00 78.94 96 PRO A N 1
ATOM 776 C CA . PRO A 1 96 ? -4.865 6.006 7.787 1.00 78.94 96 PRO A CA 1
ATOM 777 C C . PRO A 1 96 ? -6.368 6.142 7.535 1.00 78.94 96 PRO A C 1
ATOM 779 O O . PRO A 1 96 ? -6.805 6.715 6.529 1.00 78.94 96 PRO A O 1
ATOM 782 N N . PHE A 1 97 ? -7.152 5.626 8.476 1.00 81.38 97 PHE A N 1
ATOM 783 C CA . PHE A 1 97 ? -8.594 5.816 8.485 1.00 81.38 97 PHE A CA 1
ATOM 784 C C . PHE A 1 97 ? -8.927 7.308 8.542 1.00 81.38 97 PHE A C 1
ATOM 786 O O . PHE A 1 97 ? -8.301 8.067 9.278 1.00 81.38 97 PHE A O 1
ATOM 793 N N . GLY A 1 98 ? -9.910 7.728 7.748 1.00 83.94 98 GLY A N 1
ATOM 794 C CA . GLY A 1 98 ? -10.423 9.092 7.823 1.00 83.94 98 GLY A CA 1
ATOM 795 C C . GLY A 1 98 ? -11.344 9.275 9.028 1.00 83.94 98 GLY A C 1
ATOM 796 O O . GLY A 1 98 ? -11.930 8.306 9.517 1.00 83.94 98 GLY A O 1
ATOM 797 N N . ASP A 1 99 ? -11.547 10.526 9.435 1.00 87.12 99 ASP A N 1
ATOM 798 C CA . ASP A 1 99 ? -12.339 10.899 10.618 1.00 87.12 99 ASP A CA 1
ATOM 799 C C . ASP A 1 99 ? -13.723 10.240 10.646 1.00 87.12 99 ASP A C 1
ATOM 801 O O . ASP A 1 99 ? -14.155 9.718 11.664 1.00 87.12 99 ASP A O 1
ATOM 805 N N . ARG A 1 100 ? -14.391 10.137 9.490 1.00 86.75 100 ARG A N 1
ATOM 806 C CA . ARG A 1 100 ? -15.709 9.486 9.384 1.00 86.75 100 ARG A CA 1
ATOM 807 C C . ARG A 1 100 ? -15.708 8.027 9.835 1.00 86.75 100 ARG A C 1
ATOM 809 O O . ARG A 1 100 ? -16.706 7.545 10.373 1.00 86.75 100 ARG A O 1
ATOM 816 N N . GLU A 1 101 ? -14.633 7.303 9.547 1.00 85.31 101 GLU A N 1
ATOM 817 C CA . GLU A 1 101 ? -14.500 5.892 9.900 1.00 85.31 101 GLU A CA 1
ATOM 818 C C . GLU A 1 101 ? -14.177 5.739 11.387 1.00 85.31 101 GLU A C 1
ATOM 820 O O . GLU A 1 101 ? -14.792 4.906 12.053 1.00 85.31 101 GLU A O 1
ATOM 825 N N . VAL A 1 102 ? -13.329 6.624 11.921 1.00 88.94 102 VAL A N 1
ATOM 826 C CA . VAL A 1 102 ? -13.066 6.744 13.362 1.00 88.94 102 VAL A CA 1
ATOM 827 C C . VAL A 1 102 ? -14.359 7.051 14.121 1.00 88.94 102 VAL A C 1
ATOM 829 O O . VAL A 1 102 ? -14.722 6.323 15.043 1.00 88.94 102 VAL A O 1
ATOM 832 N N . ASP A 1 103 ? -15.128 8.041 13.673 1.00 92.06 103 ASP A N 1
ATOM 833 C CA . ASP A 1 103 ? -16.411 8.418 14.267 1.00 92.06 103 ASP A CA 1
ATOM 834 C C . ASP A 1 103 ? -17.426 7.274 14.241 1.00 92.06 103 ASP A C 1
ATOM 836 O O . ASP A 1 103 ? -18.176 7.061 15.197 1.00 92.06 103 ASP A O 1
ATOM 840 N N . ARG A 1 104 ? -17.477 6.521 13.135 1.00 89.81 104 ARG A N 1
ATOM 841 C CA . ARG A 1 104 ? -18.345 5.343 13.012 1.00 89.81 104 ARG A CA 1
ATOM 842 C C . ARG A 1 104 ? -17.962 4.284 14.041 1.00 89.81 104 ARG A C 1
ATOM 844 O O . ARG A 1 104 ? -18.856 3.712 14.662 1.00 89.81 104 ARG A O 1
ATOM 851 N N . THR A 1 105 ? -16.671 4.030 14.222 1.00 91.06 105 THR A N 1
ATOM 852 C CA . THR A 1 105 ? -16.166 3.080 15.220 1.00 91.06 105 THR A CA 1
ATOM 853 C C . THR A 1 105 ? -16.469 3.554 16.638 1.00 91.06 105 THR A C 1
ATOM 855 O O . THR A 1 105 ? -17.024 2.786 17.422 1.00 91.06 105 THR A O 1
ATOM 858 N N . ASN A 1 106 ? -16.235 4.831 16.939 1.00 94.25 106 ASN A N 1
ATOM 859 C CA . ASN A 1 106 ? -16.564 5.419 18.237 1.00 94.25 106 ASN A CA 1
ATOM 860 C C . ASN A 1 106 ? -18.059 5.278 18.557 1.00 94.25 106 ASN A C 1
ATOM 862 O O . ASN A 1 106 ? -18.412 4.817 19.640 1.00 94.25 106 ASN A O 1
ATOM 866 N N . ARG A 1 107 ? -18.948 5.575 17.597 1.00 95.44 107 ARG A N 1
ATOM 867 C CA . ARG A 1 107 ? -20.399 5.369 17.762 1.00 95.44 107 ARG A CA 1
ATOM 868 C C . ARG A 1 107 ? -20.764 3.909 18.025 1.00 95.44 107 ARG A C 1
ATOM 870 O O . ARG A 1 107 ? -21.605 3.651 18.879 1.00 95.44 107 ARG A O 1
ATOM 877 N N . LYS A 1 108 ? -20.143 2.951 17.325 1.00 94.06 108 LYS A N 1
ATOM 878 C CA . LYS A 1 108 ? -20.376 1.515 17.569 1.00 94.06 108 LYS A CA 1
ATOM 879 C C . LYS A 1 108 ? -20.014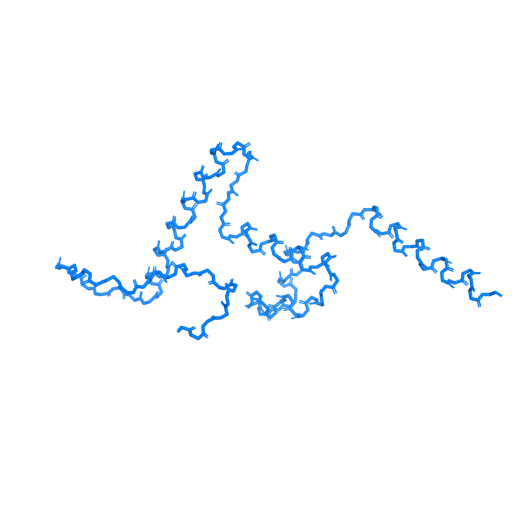 1.123 19.004 1.00 94.06 108 LYS A C 1
ATOM 881 O O . LYS A 1 108 ? -20.798 0.431 19.645 1.00 94.06 108 LYS A O 1
ATOM 886 N N . ILE A 1 109 ? -18.863 1.581 19.499 1.00 94.50 109 ILE A N 1
ATOM 887 C CA . ILE A 1 109 ? -18.396 1.290 20.862 1.00 94.50 109 ILE A CA 1
ATOM 888 C C . ILE A 1 109 ? -19.327 1.931 21.895 1.00 94.50 109 ILE A C 1
ATOM 890 O O . ILE A 1 109 ? -19.761 1.249 22.818 1.00 94.50 109 ILE A O 1
ATOM 894 N N . LEU A 1 110 ? -19.685 3.207 21.717 1.00 95.81 110 LEU A N 1
ATOM 895 C CA . LEU A 1 110 ? -20.618 3.898 22.611 1.00 95.81 110 LEU A CA 1
ATOM 896 C C . LEU A 1 110 ? -21.970 3.187 22.672 1.00 95.81 110 LEU A C 1
ATOM 898 O O . LEU A 1 110 ? -22.461 2.921 23.761 1.00 95.81 110 LEU A O 1
ATOM 902 N N . ASN A 1 111 ? -22.537 2.812 21.523 1.00 95.31 111 ASN A N 1
ATOM 903 C CA . ASN A 1 111 ? -23.797 2.070 21.481 1.00 95.31 111 ASN A CA 1
ATOM 904 C C . ASN A 1 111 ? -23.683 0.717 22.189 1.00 95.31 111 ASN A C 1
ATOM 906 O O . ASN A 1 111 ? -24.596 0.331 22.906 1.00 95.31 111 ASN A O 1
ATOM 910 N N . TYR A 1 112 ? -22.579 -0.007 22.000 1.00 94.25 112 TYR A N 1
ATOM 911 C CA . TYR A 1 112 ? -22.357 -1.275 22.692 1.00 94.25 112 TYR A CA 1
ATOM 912 C C . TYR A 1 112 ? -22.332 -1.091 24.214 1.00 94.25 112 TYR A C 1
ATOM 914 O O . TYR A 1 112 ? -23.007 -1.829 24.921 1.00 94.25 112 TYR A O 1
ATOM 922 N N . VAL A 1 113 ? -21.604 -0.087 24.712 1.00 94.44 113 VAL A N 1
ATOM 923 C CA . VAL A 1 113 ? -21.503 0.196 26.152 1.00 94.44 113 VAL A CA 1
ATOM 924 C C . VAL A 1 113 ? -22.844 0.656 26.726 1.00 94.44 113 VAL A C 1
ATOM 926 O O . VAL A 1 113 ? -23.253 0.162 27.767 1.00 94.44 113 VAL A O 1
ATOM 929 N N . LEU A 1 114 ? -23.536 1.574 26.047 1.00 92.38 114 LEU A N 1
ATOM 930 C CA . LEU A 1 114 ? -24.797 2.152 26.521 1.00 92.38 114 LEU A CA 1
ATOM 931 C C . LEU A 1 114 ? -25.974 1.171 26.469 1.00 92.38 114 LEU A C 1
ATOM 933 O O . LEU A 1 114 ? -26.893 1.315 27.260 1.00 92.38 114 LEU A O 1
ATOM 937 N N . ASN A 1 115 ? -25.949 0.191 25.559 1.00 86.69 115 ASN A N 1
ATOM 938 C CA . ASN A 1 115 ? -26.975 -0.855 25.468 1.00 86.69 115 ASN A CA 1
ATOM 939 C C . ASN A 1 115 ? -26.656 -2.095 26.325 1.00 86.69 115 ASN A C 1
ATOM 941 O O . ASN A 1 115 ? -27.468 -3.015 26.384 1.00 86.69 115 ASN A O 1
ATOM 945 N N . ALA A 1 116 ? -25.457 -2.169 26.911 1.00 72.50 116 ALA A N 1
ATOM 946 C CA . ALA A 1 116 ? -25.049 -3.243 27.819 1.00 72.50 116 ALA A CA 1
ATOM 947 C C . ALA A 1 116 ? -25.320 -2.912 29.301 1.00 72.50 116 ALA A C 1
ATOM 949 O O . ALA A 1 116 ? -25.014 -3.733 30.168 1.00 72.50 116 ALA A O 1
ATOM 950 N N . VAL A 1 117 ? -25.869 -1.723 29.574 1.00 54.16 117 VAL A N 1
ATOM 951 C CA . VAL A 1 117 ? -26.371 -1.245 30.873 1.00 54.16 117 VAL A CA 1
ATOM 952 C C . VAL A 1 117 ? -27.892 -1.212 30.812 1.00 54.16 117 VAL A C 1
ATOM 954 O O . VAL A 1 117 ? -28.516 -1.611 31.818 1.00 54.16 117 VAL A O 1
#

pLDDT: mean 83.71, std 13.49, range [47.41, 97.25]

Secondary structure (DSSP, 8-state):
--S-TT----SPSP--S---SS-PPPHHHHHHHHHHHHHHHHHHHHHHTT-SS---HHHHHHHHHHHHHHTT--HHHHHHHHT-S-HHHHHTTPPPPPHHHHHHHHHHHHHHHHH--

Foldseek 3Di:
DPDPPPDDPLPDDPDPDPPPDDDDDDPVVSSVVSQVVQQVVQQVVCVVVVVVDGDHPVNVLLVVLQVCVVVVNPLVVNCVVSVHPDSVVSVVSYDDDDPVVVVVVVVVVVCVVVVVD

Organism: NCBI:txid1339327

Sequence (117 aa):
NCHPSYLLPILGQPRTRKRHTKKALTPYQEYQYALRNLNRRLERVSVDLRLGGRLSSYTARHTWATIAFHQETPVGVISRGLGHSSVKVTETYLKPFGDREVDRTNRKILNYVLNAV

InterPro domains:
  IPR011010 DNA breaking-rejoining enzyme, catalytic core [SSF56349] (29-101)
  IPR013762 Integrase-like, catalytic domain superfamily [G3DSA:1.10.443.10] (4-111)

Radius of gyration: 21.1 Å; chains: 1; bounding box: 51×38×64 Å